Protein AF-A0A8H5BZX5-F1 (afdb_monomer)

Foldseek 3Di:
DPPDDDDDDQDVVVVVVCQVPQQLPQDLNGGDHDDDDPDDDLVNCCVPPVVCSVVSVVVVVVVVVVCVPPVVVVVVVVVVVVVCVVVPDDDDPPPPPPPSPDDPVPDDDAQKDKDFPDDPPDDPVNVCVVQVVDVQFDFPDWDFDQDPNTTIIITHGDGD

Secondary structure (DSSP, 8-state):
--S------SSHHHHHHHHHHSTT-EETTEE------SS--HHHHHHH-GGGHHHHHHHHHHHHHHHHHH-HHHHHHHHHHHHHHHT----------------GGGS---SEEEE-S--TT--HHHHHHHHTTSTT--EEEEEEEEETTEEEEEEEEP--

Organism: NCBI:txid980116

Solvent-accessible surface area (backbone atoms only — not comparable to full-atom values): 10323 Å² total; per-residue (Å²): 129,84,96,71,87,87,86,86,65,96,47,72,66,60,48,54,49,49,45,66,74,49,47,51,41,71,52,93,89,36,64,36,84,70,75,84,71,95,62,86,52,72,72,56,36,50,72,77,41,55,91,54,31,64,64,53,51,50,53,51,52,50,52,54,56,53,52,68,72,70,34,64,67,58,50,52,55,49,52,56,52,52,57,49,63,73,68,72,55,70,80,70,77,72,77,75,64,78,78,75,86,65,62,72,89,77,51,76,92,63,67,51,54,75,49,66,86,62,62,91,85,68,48,71,67,60,53,47,62,71,46,62,79,42,92,82,64,36,86,75,48,82,46,82,44,77,59,97,88,41,66,30,41,39,44,38,48,54,79,135

Sequence (160 aa):
MRGQAFVSFENPDVAKKAMKEVQRFPLYSKPMQISFARSRSDAVVQKKDPNNFDDHKTKRQEHKKATRYTNPLKAKFRAKRLAAEIDGGAALPTAKRPAVQMPDEYLPPNKILFLQNLPESVTKDQLNALFSQYPNLYEDALHNYKLDGENKIKITFARK

Structure (mmCIF, N/CA/C/O backbone):
data_AF-A0A8H5BZX5-F1
#
_entry.id   AF-A0A8H5BZX5-F1
#
loop_
_atom_site.group_PDB
_atom_site.id
_atom_site.type_symbol
_atom_site.label_atom_id
_atom_site.label_alt_id
_atom_site.label_comp_id
_atom_site.label_asym_id
_atom_site.label_entity_id
_atom_site.label_seq_id
_atom_site.pdbx_PDB_ins_code
_atom_site.Cartn_x
_atom_site.Cartn_y
_atom_site.Cartn_z
_atom_site.occupancy
_atom_site.B_iso_or_equiv
_atom_site.auth_seq_id
_atom_site.auth_comp_id
_atom_site.auth_asym_id
_atom_site.auth_atom_id
_atom_site.pdbx_PDB_model_num
ATOM 1 N N . MET A 1 1 ? 5.811 1.663 -3.001 1.00 56.03 1 MET A N 1
ATOM 2 C CA . MET A 1 1 ? 5.703 0.589 -1.994 1.00 56.03 1 MET A CA 1
ATOM 3 C C . MET A 1 1 ? 5.310 -0.653 -2.769 1.00 56.03 1 MET A C 1
ATOM 5 O O . MET A 1 1 ? 4.275 -0.612 -3.412 1.00 56.03 1 MET A O 1
ATOM 9 N N . ARG A 1 2 ? 6.183 -1.658 -2.878 1.00 72.31 2 ARG A N 1
ATOM 10 C CA . ARG A 1 2 ? 5.893 -2.901 -3.614 1.00 72.31 2 ARG A CA 1
ATOM 11 C C . ARG A 1 2 ? 5.830 -4.030 -2.583 1.00 72.31 2 ARG A C 1
ATOM 13 O O . ARG A 1 2 ? 6.714 -4.076 -1.734 1.00 72.31 2 ARG A O 1
ATOM 20 N N . GLY A 1 3 ? 4.794 -4.869 -2.637 1.00 83.50 3 GLY A N 1
ATOM 21 C CA . GLY A 1 3 ? 4.562 -5.945 -1.660 1.00 83.50 3 GLY A CA 1
ATOM 22 C C . GLY A 1 3 ? 3.875 -5.513 -0.356 1.00 83.50 3 GLY A C 1
ATOM 23 O O . GLY A 1 3 ? 4.007 -6.201 0.645 1.00 83.50 3 GLY A O 1
ATOM 24 N N . GLN A 1 4 ? 3.191 -4.365 -0.342 1.00 89.69 4 GLN A N 1
ATOM 25 C CA . GLN A 1 4 ? 2.406 -3.887 0.803 1.00 89.69 4 GLN A CA 1
ATOM 26 C C . GLN A 1 4 ? 1.054 -3.377 0.305 1.00 89.69 4 GLN A C 1
ATOM 28 O O . GLN A 1 4 ? 1.001 -2.748 -0.755 1.00 89.69 4 GLN A O 1
ATOM 33 N N . ALA A 1 5 ? 0.001 -3.611 1.082 1.00 89.81 5 ALA A N 1
ATOM 34 C CA . ALA A 1 5 ? -1.355 -3.148 0.812 1.00 89.81 5 ALA A CA 1
ATOM 35 C C . ALA A 1 5 ? -1.988 -2.582 2.092 1.00 89.81 5 ALA A C 1
ATOM 37 O O . ALA A 1 5 ? -1.591 -2.944 3.198 1.00 89.81 5 ALA A O 1
ATOM 38 N N . PHE A 1 6 ? -2.971 -1.695 1.930 1.00 91.88 6 PHE A N 1
ATOM 39 C CA . PHE A 1 6 ? -3.787 -1.169 3.023 1.00 91.88 6 PHE A CA 1
ATOM 40 C C . PHE A 1 6 ? -5.242 -1.536 2.755 1.00 91.88 6 PHE A C 1
ATOM 42 O O . PHE A 1 6 ? -5.787 -1.158 1.720 1.00 91.88 6 PHE A O 1
ATOM 49 N N . VAL A 1 7 ? -5.863 -2.249 3.691 1.00 92.12 7 VAL A N 1
ATOM 50 C CA . VAL A 1 7 ? -7.281 -2.619 3.640 1.00 92.12 7 VAL A CA 1
ATOM 51 C C . VAL A 1 7 ? -7.996 -1.851 4.744 1.00 92.12 7 VAL A C 1
ATOM 53 O O . VAL A 1 7 ? -7.531 -1.825 5.882 1.00 92.12 7 VAL A O 1
ATOM 56 N N . SER A 1 8 ? -9.090 -1.175 4.401 1.00 92.88 8 SER A N 1
ATOM 57 C CA . SER A 1 8 ? -9.909 -0.431 5.362 1.00 92.88 8 SER A CA 1
ATOM 58 C C . SER A 1 8 ? -11.228 -1.167 5.568 1.00 92.88 8 SER A C 1
ATOM 60 O O . SER A 1 8 ? -11.902 -1.477 4.593 1.00 92.88 8 SER A O 1
ATOM 62 N N . PHE A 1 9 ? -11.588 -1.421 6.824 1.00 91.94 9 PHE A N 1
ATOM 63 C CA . PHE A 1 9 ? -12.882 -1.988 7.210 1.00 91.94 9 PHE A CA 1
ATOM 64 C C . PHE A 1 9 ? -13.780 -0.892 7.787 1.00 91.94 9 PHE A C 1
ATOM 66 O O . PHE A 1 9 ? -13.289 0.109 8.311 1.00 91.94 9 PHE A O 1
ATOM 73 N N . GLU A 1 10 ? -15.094 -1.091 7.727 1.00 89.06 10 GLU A N 1
ATOM 74 C CA . GLU A 1 10 ? -16.065 -0.147 8.295 1.00 89.06 10 GLU A CA 1
ATOM 75 C C . GLU A 1 10 ? -16.021 -0.144 9.830 1.00 89.06 10 GLU A C 1
ATOM 77 O O . GLU A 1 10 ? -16.003 0.914 10.476 1.00 89.06 10 GLU A O 1
ATOM 82 N N . ASN A 1 11 ? -15.920 -1.344 10.410 1.00 91.81 11 ASN A N 1
ATOM 83 C CA . ASN A 1 11 ? -15.901 -1.570 11.847 1.00 91.81 11 ASN A CA 1
ATOM 84 C C . ASN A 1 11 ? -14.503 -2.035 12.323 1.00 91.81 11 ASN A C 1
ATOM 86 O O . ASN A 1 11 ? -13.933 -2.966 11.738 1.00 91.81 11 ASN A O 1
ATOM 90 N N . PRO A 1 12 ? -13.929 -1.418 13.379 1.00 91.69 12 PRO A N 1
ATOM 91 C CA . PRO A 1 12 ? -12.645 -1.835 13.946 1.00 91.69 12 PRO A CA 1
ATOM 92 C C . PRO A 1 12 ? -12.611 -3.291 14.431 1.00 91.69 12 PRO A C 1
ATOM 94 O O . PRO A 1 12 ? -11.546 -3.909 14.395 1.00 91.69 12 PRO A O 1
ATOM 97 N N . ASP A 1 13 ? -13.733 -3.865 14.863 1.00 95.12 13 ASP A N 1
ATOM 98 C CA . ASP A 1 13 ? -13.741 -5.233 15.390 1.00 95.12 13 ASP A CA 1
ATOM 99 C C . ASP A 1 13 ? -13.619 -6.282 14.282 1.00 95.12 13 ASP A C 1
ATOM 101 O O . ASP A 1 13 ? -12.908 -7.276 14.446 1.00 95.12 13 ASP A O 1
ATOM 105 N N . VAL A 1 14 ? -14.181 -6.001 13.101 1.00 95.25 14 VAL A N 1
ATOM 106 C CA . VAL A 1 14 ? -13.970 -6.817 11.894 1.00 95.25 14 VAL A CA 1
ATOM 107 C C . VAL A 1 14 ? -12.494 -6.797 11.493 1.00 95.25 14 VAL A C 1
ATOM 109 O O . VAL A 1 14 ? -11.929 -7.840 11.175 1.00 95.25 14 VAL A O 1
ATOM 112 N N . ALA A 1 15 ? -11.830 -5.641 11.596 1.00 94.19 15 ALA A N 1
ATOM 113 C CA . ALA A 1 15 ? -10.398 -5.536 11.319 1.00 94.19 15 ALA A CA 1
ATOM 114 C C . ALA A 1 15 ? -9.548 -6.363 12.304 1.00 94.19 15 ALA A C 1
ATOM 116 O O . ALA A 1 15 ? -8.601 -7.031 11.888 1.00 94.19 15 ALA A O 1
ATOM 117 N N . LYS A 1 16 ? -9.895 -6.367 13.601 1.00 95.75 16 LYS A N 1
ATOM 118 C CA . LYS A 1 16 ? -9.225 -7.214 14.609 1.00 95.75 16 LYS A CA 1
ATOM 119 C C . LYS A 1 16 ? -9.425 -8.699 14.322 1.00 95.75 16 LYS A C 1
ATOM 121 O O . LYS A 1 16 ? -8.473 -9.466 14.455 1.00 95.75 16 LYS A O 1
ATOM 126 N N . LYS A 1 17 ? -10.642 -9.099 13.941 1.00 96.38 17 LYS A N 1
ATOM 127 C CA . LYS A 1 17 ? -10.963 -10.482 13.576 1.00 96.38 17 LYS A CA 1
ATOM 128 C C . LYS A 1 17 ? -10.151 -10.924 12.356 1.00 96.38 17 LYS A C 1
ATOM 130 O O . LYS A 1 17 ? -9.407 -11.894 12.452 1.00 96.38 17 LYS A O 1
ATOM 135 N N . ALA A 1 18 ? -10.181 -10.140 11.277 1.00 94.88 18 ALA A N 1
ATOM 136 C CA . ALA A 1 18 ? -9.419 -10.409 10.057 1.00 94.88 18 ALA A CA 1
ATOM 137 C C . ALA A 1 18 ? -7.907 -10.497 10.314 1.00 94.88 18 ALA A C 1
ATOM 139 O O . ALA A 1 18 ? -7.240 -11.381 9.785 1.00 94.88 18 ALA A O 1
ATOM 140 N N . MET A 1 19 ? -7.363 -9.619 11.165 1.00 94.69 19 MET A N 1
ATOM 141 C CA . MET A 1 19 ? -5.954 -9.683 11.554 1.00 94.69 19 MET A CA 1
ATOM 142 C C . MET A 1 19 ? -5.618 -11.004 12.249 1.00 94.69 19 MET A C 1
ATOM 144 O O . MET A 1 19 ? -4.571 -11.561 11.968 1.00 94.69 19 MET A O 1
ATOM 148 N N . LYS A 1 20 ? -6.475 -11.514 13.142 1.00 94.50 20 LYS A N 1
ATOM 149 C CA . LYS A 1 20 ? -6.224 -12.786 13.840 1.00 94.50 20 LYS A CA 1
ATOM 150 C C . LYS A 1 20 ? -6.351 -13.994 12.913 1.00 94.50 20 LYS A C 1
ATOM 152 O O . LYS A 1 20 ? -5.514 -14.885 12.977 1.00 94.50 20 LYS A O 1
ATOM 157 N N . GLU A 1 21 ? -7.380 -14.013 12.071 1.00 94.25 21 GLU A N 1
ATOM 158 C CA . GLU A 1 21 ? -7.721 -15.172 11.235 1.00 94.25 21 GLU A CA 1
ATOM 159 C C . GLU A 1 21 ? -6.817 -15.309 10.006 1.00 94.25 21 GLU A C 1
ATOM 161 O O . GLU A 1 21 ? -6.459 -16.418 9.624 1.00 94.25 21 GLU A O 1
ATOM 166 N N . VAL A 1 22 ? -6.414 -14.189 9.399 1.00 93.31 22 VAL A N 1
ATOM 167 C CA . VAL A 1 22 ? -5.654 -14.174 8.136 1.00 93.31 22 VAL A CA 1
ATOM 168 C C . VAL A 1 22 ? -4.155 -13.915 8.377 1.00 93.31 22 VAL A C 1
ATOM 170 O O . VAL A 1 22 ? -3.362 -13.811 7.438 1.00 93.31 22 VAL A O 1
ATOM 173 N N . GLN A 1 23 ? -3.713 -13.836 9.640 1.00 93.19 23 GLN A N 1
ATOM 174 C CA . GLN A 1 23 ? -2.291 -13.704 9.968 1.00 93.19 23 GLN A CA 1
ATOM 175 C C . GLN A 1 23 ? -1.510 -14.890 9.392 1.00 93.19 23 GLN A C 1
ATOM 177 O O . GLN A 1 23 ? -1.836 -16.041 9.661 1.00 93.19 23 GLN A O 1
ATOM 182 N N . ARG A 1 24 ? -0.427 -14.620 8.652 1.00 92.81 24 ARG A N 1
ATOM 183 C CA . ARG A 1 24 ? 0.430 -15.645 8.024 1.00 92.81 24 ARG A CA 1
ATOM 184 C C . ARG A 1 24 ? -0.279 -16.536 7.006 1.00 92.81 24 ARG A C 1
ATOM 186 O O . ARG A 1 24 ? 0.338 -17.496 6.550 1.00 92.81 24 ARG A O 1
ATOM 193 N N . PHE A 1 25 ? -1.499 -16.193 6.588 1.00 92.06 25 PHE A N 1
ATOM 194 C CA . PHE A 1 25 ? -2.171 -16.909 5.514 1.00 92.06 25 PHE A CA 1
ATOM 195 C C . PHE A 1 25 ? -1.270 -16.924 4.264 1.00 92.06 25 PHE A C 1
ATOM 197 O O . PHE A 1 25 ? -0.756 -15.864 3.875 1.00 92.06 25 PHE A O 1
ATOM 204 N N . PRO A 1 26 ? -1.006 -18.097 3.666 1.00 90.69 26 PRO A N 1
ATOM 205 C CA . PRO A 1 26 ? -0.131 -18.206 2.511 1.00 90.69 26 PRO A CA 1
ATOM 206 C C . PRO A 1 26 ? -0.807 -17.573 1.294 1.00 90.69 26 PRO A C 1
ATOM 208 O O . PRO A 1 26 ? -1.721 -18.135 0.702 1.00 90.69 26 PRO A O 1
ATOM 211 N N . LEU A 1 27 ? -0.330 -16.392 0.904 1.00 87.19 27 LEU A N 1
ATOM 212 C CA . LEU A 1 27 ? -0.749 -15.705 -0.308 1.00 87.19 27 LEU A CA 1
ATOM 213 C C . LEU A 1 27 ? 0.374 -15.805 -1.344 1.00 87.19 27 LEU A C 1
ATOM 215 O O . LEU A 1 27 ? 1.477 -15.305 -1.119 1.00 87.19 27 LEU A O 1
ATOM 219 N N . TYR A 1 28 ? 0.097 -16.451 -2.479 1.00 85.25 28 TYR A N 1
ATOM 220 C CA . TYR A 1 28 ? 1.081 -16.696 -3.546 1.00 85.25 28 TYR A CA 1
ATOM 221 C C . TYR A 1 28 ? 2.380 -17.312 -3.006 1.00 85.25 28 TYR A C 1
ATOM 223 O O . TYR A 1 28 ? 3.485 -16.813 -3.243 1.00 85.25 28 TYR A O 1
ATOM 231 N N . SER A 1 29 ? 2.219 -18.365 -2.200 1.00 85.12 29 SER A N 1
ATOM 232 C CA . SER A 1 29 ? 3.325 -19.131 -1.608 1.00 85.12 29 SER A CA 1
ATOM 233 C C . SER A 1 29 ? 4.184 -18.338 -0.613 1.00 85.12 29 SER A C 1
ATOM 235 O O . SER A 1 29 ? 5.257 -18.794 -0.217 1.00 85.12 29 SER A O 1
ATOM 237 N N . LYS A 1 30 ? 3.728 -17.152 -0.181 1.00 88.94 30 LYS A N 1
ATOM 238 C CA . LYS A 1 30 ? 4.369 -16.344 0.862 1.00 88.94 30 LYS A CA 1
ATOM 239 C C . LYS A 1 30 ? 3.391 -16.075 2.007 1.00 88.94 30 LYS A C 1
ATOM 241 O O . LYS A 1 30 ? 2.279 -15.617 1.753 1.00 88.94 30 LYS A O 1
ATOM 246 N N . PRO A 1 31 ? 3.780 -16.304 3.273 1.00 92.31 31 PRO A N 1
ATOM 247 C CA . PRO A 1 31 ? 2.912 -15.997 4.403 1.00 92.31 31 PRO A CA 1
ATOM 248 C C . PRO A 1 31 ? 2.690 -14.484 4.494 1.00 92.31 31 PRO A C 1
ATOM 250 O O . PRO A 1 31 ? 3.645 -13.707 4.584 1.00 92.31 31 PRO A O 1
ATOM 253 N N . MET A 1 32 ? 1.429 -14.052 4.472 1.00 92.56 32 MET A N 1
ATOM 254 C CA . MET A 1 32 ? 1.081 -12.639 4.599 1.00 92.56 32 MET A CA 1
ATOM 255 C C . MET A 1 32 ? 1.349 -12.136 6.023 1.00 92.56 32 MET A C 1
ATOM 257 O O . MET A 1 32 ? 1.040 -12.800 7.009 1.00 92.56 32 MET A O 1
ATOM 261 N N . GLN A 1 33 ? 1.893 -10.928 6.149 1.00 92.38 33 GLN A N 1
ATOM 262 C CA . GLN A 1 33 ? 2.030 -10.248 7.435 1.00 92.38 33 GLN A CA 1
ATOM 263 C C . GLN A 1 33 ? 1.022 -9.108 7.517 1.00 92.38 33 GLN A C 1
ATOM 265 O O . GLN A 1 33 ? 1.022 -8.217 6.667 1.00 92.38 33 GLN A O 1
ATOM 270 N N . ILE A 1 34 ? 0.177 -9.141 8.546 1.00 94.31 34 ILE A N 1
ATOM 271 C CA . ILE A 1 34 ? -0.856 -8.136 8.784 1.00 94.31 34 ILE A CA 1
ATOM 272 C C . ILE A 1 34 ? -0.500 -7.379 10.067 1.00 94.31 34 ILE A C 1
ATOM 274 O O . ILE A 1 34 ? -0.027 -7.955 11.048 1.00 94.31 34 ILE A O 1
ATOM 278 N N . SER A 1 35 ? -0.687 -6.062 10.034 1.00 94.00 35 SER A N 1
ATOM 279 C CA . SER A 1 35 ? -0.482 -5.153 11.164 1.00 94.00 35 SER A CA 1
ATOM 280 C C . SER A 1 35 ? -1.410 -3.952 11.022 1.00 94.00 35 SER A C 1
ATOM 282 O O . SER A 1 35 ? -1.677 -3.521 9.897 1.00 94.00 35 SER A O 1
ATOM 284 N N . PHE A 1 36 ? -1.842 -3.359 12.135 1.00 94.50 36 PHE A N 1
ATOM 285 C CA . PHE A 1 36 ? -2.599 -2.110 12.080 1.00 94.50 36 PHE A CA 1
ATOM 286 C C . PHE A 1 36 ? -1.776 -0.967 11.478 1.00 94.50 36 PHE A C 1
ATOM 288 O O . PHE A 1 36 ? -0.568 -0.843 11.695 1.00 94.50 36 PHE A O 1
ATOM 295 N N . ALA A 1 37 ? -2.453 -0.116 10.709 1.00 92.12 37 ALA A N 1
ATOM 296 C CA . ALA A 1 37 ? -1.851 1.086 10.162 1.00 92.12 37 ALA A CA 1
ATOM 297 C C . ALA A 1 37 ? -1.531 2.089 11.281 1.00 92.12 37 ALA A C 1
ATOM 299 O O . ALA A 1 37 ? -2.271 2.219 12.253 1.00 92.12 37 ALA A O 1
ATOM 300 N N . ARG A 1 38 ? -0.437 2.837 11.111 1.00 88.38 38 ARG A N 1
ATOM 301 C CA . ARG A 1 38 ? -0.014 3.875 12.068 1.00 88.38 38 ARG A CA 1
ATOM 302 C C . ARG A 1 38 ? -0.935 5.096 12.074 1.00 88.38 38 ARG A C 1
ATOM 304 O O . ARG A 1 38 ? -1.024 5.787 13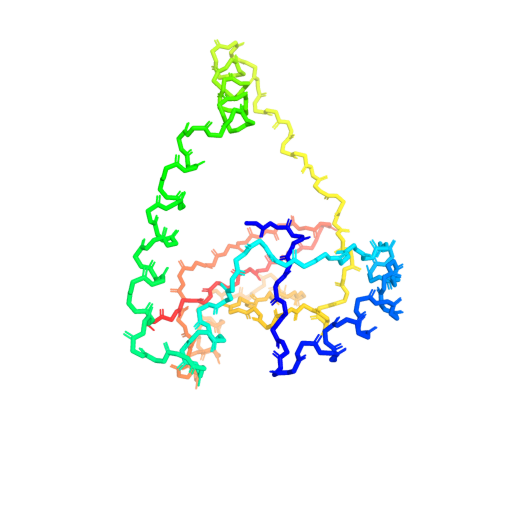.078 1.00 88.38 38 ARG A O 1
ATOM 311 N N . SER A 1 39 ? -1.584 5.374 10.948 1.00 88.75 39 SER A N 1
ATOM 312 C CA . SER A 1 39 ? -2.541 6.467 10.786 1.00 88.75 39 SER A CA 1
ATOM 313 C C . SER A 1 39 ? -3.825 5.938 10.158 1.00 88.75 39 SER A C 1
ATOM 315 O O . SER A 1 39 ? -3.812 4.911 9.473 1.00 88.75 39 SER A O 1
ATOM 317 N N . ARG A 1 40 ? -4.932 6.660 10.349 1.00 88.69 40 ARG A N 1
ATOM 318 C CA . ARG A 1 40 ? -6.191 6.363 9.655 1.00 88.69 40 ARG A CA 1
ATOM 319 C C . ARG A 1 40 ? -6.036 6.603 8.148 1.00 88.69 40 ARG A C 1
ATOM 321 O O . ARG A 1 40 ? -5.174 7.371 7.717 1.00 88.69 40 ARG A O 1
ATOM 328 N N . SER A 1 41 ? -6.822 5.894 7.341 1.00 89.81 41 SER A N 1
ATOM 329 C CA . SER A 1 41 ? -6.830 6.080 5.889 1.00 89.81 41 SER A CA 1
ATOM 330 C C . SER A 1 41 ? -7.719 7.259 5.504 1.00 89.81 41 SER A C 1
ATOM 332 O O . SER A 1 41 ? -8.744 7.503 6.139 1.00 89.81 41 SER A O 1
ATOM 334 N N . ASP A 1 42 ? -7.339 7.963 4.435 1.00 88.94 42 ASP A N 1
ATOM 335 C CA . ASP A 1 42 ? -8.071 9.131 3.930 1.00 88.94 42 ASP A CA 1
ATOM 336 C C . ASP A 1 42 ? -9.560 8.780 3.690 1.00 88.94 42 ASP A C 1
ATOM 338 O O . ASP A 1 42 ? -10.443 9.520 4.106 1.00 88.94 42 ASP A O 1
ATOM 342 N N . ALA A 1 43 ? -9.846 7.593 3.139 1.00 87.88 43 ALA A N 1
ATOM 343 C CA . ALA A 1 43 ? -11.212 7.114 2.903 1.00 87.88 43 ALA A CA 1
ATOM 344 C C . ALA A 1 43 ? -12.035 6.896 4.189 1.00 87.88 43 ALA A C 1
ATOM 346 O O . ALA A 1 43 ? -13.243 7.120 4.191 1.00 87.88 43 ALA A O 1
ATOM 347 N N . VAL A 1 44 ? -11.407 6.456 5.287 1.00 88.06 44 VAL A N 1
ATOM 348 C CA . VAL A 1 44 ? -12.105 6.263 6.570 1.00 88.06 44 VAL A CA 1
ATOM 349 C C . VAL A 1 44 ? -12.372 7.604 7.245 1.00 88.06 44 VAL A C 1
ATOM 351 O O . VAL A 1 44 ? -13.456 7.795 7.788 1.00 88.06 44 VAL A O 1
ATOM 354 N N . VAL A 1 45 ? -11.415 8.534 7.185 1.00 90.12 45 VAL A N 1
ATOM 355 C CA . VAL A 1 45 ? -11.583 9.885 7.745 1.00 90.12 45 VAL A CA 1
ATOM 356 C C . VAL A 1 45 ? -12.659 10.645 6.978 1.00 90.12 45 VAL A C 1
ATOM 358 O O . VAL A 1 45 ? -13.538 11.214 7.602 1.00 90.12 45 VAL A O 1
ATOM 361 N N . GLN A 1 46 ? -12.671 10.566 5.645 1.00 89.44 46 GLN A N 1
ATOM 362 C CA . GLN A 1 46 ? -13.709 11.198 4.829 1.00 89.44 46 GLN A CA 1
ATOM 363 C C . GLN A 1 46 ? -15.124 10.730 5.202 1.00 89.44 46 GLN A C 1
ATOM 365 O O . GLN A 1 46 ? -16.054 11.528 5.190 1.00 89.44 46 GLN A O 1
ATOM 370 N N . LYS A 1 47 ? -15.290 9.441 5.533 1.00 87.81 47 LYS A N 1
ATOM 371 C CA . LYS A 1 47 ? -16.589 8.876 5.923 1.00 87.81 47 LYS A CA 1
ATOM 372 C C . LYS A 1 47 ? -16.995 9.200 7.364 1.00 87.81 47 LYS A C 1
ATOM 374 O O . LYS A 1 47 ? -18.181 9.374 7.608 1.00 87.81 47 LYS A O 1
ATOM 379 N N . LYS A 1 48 ? -16.054 9.198 8.317 1.00 86.19 48 LYS A N 1
ATOM 380 C CA . LYS A 1 48 ? -16.365 9.366 9.751 1.00 86.19 48 LYS A CA 1
ATOM 381 C C . LYS A 1 48 ? -16.306 10.819 10.211 1.00 86.19 48 LYS A C 1
ATOM 383 O O . LYS A 1 48 ? -17.198 11.254 10.923 1.00 86.19 48 LYS A O 1
ATOM 388 N N . ASP A 1 49 ? -15.292 11.549 9.760 1.00 85.44 49 ASP A N 1
ATOM 389 C CA . ASP A 1 49 ? -14.971 12.903 10.210 1.00 85.44 49 ASP A CA 1
ATOM 390 C C . ASP A 1 49 ? -14.703 13.815 8.995 1.00 85.44 49 ASP A C 1
ATOM 392 O O . ASP A 1 49 ? -13.566 14.255 8.779 1.00 85.44 49 ASP A O 1
ATOM 396 N N . PRO A 1 50 ? -15.727 14.106 8.167 1.00 86.31 50 PRO A N 1
ATOM 397 C CA . PRO A 1 50 ? -15.555 14.897 6.947 1.00 86.31 50 PRO A CA 1
ATOM 398 C C . PRO A 1 50 ? -15.004 16.302 7.230 1.00 86.31 50 PRO A C 1
ATOM 400 O O . PRO A 1 50 ? -14.204 16.813 6.450 1.00 86.31 50 PRO A O 1
ATOM 403 N N . ASN A 1 51 ? -15.347 16.889 8.380 1.00 87.88 51 ASN A N 1
ATOM 404 C CA . ASN A 1 51 ? -14.912 18.232 8.776 1.00 87.88 51 ASN A CA 1
ATOM 405 C C . ASN A 1 51 ? -13.396 18.337 9.025 1.00 87.88 51 ASN A C 1
ATOM 407 O O . ASN A 1 51 ? -12.818 19.399 8.832 1.00 87.88 51 ASN A O 1
ATOM 411 N N . ASN A 1 52 ? -12.733 17.243 9.419 1.00 85.75 52 ASN A N 1
ATOM 412 C CA . ASN A 1 52 ? -11.290 17.211 9.698 1.00 85.75 52 ASN A CA 1
ATOM 413 C C . ASN A 1 52 ? -10.475 16.537 8.580 1.00 85.75 52 ASN A C 1
ATOM 415 O O . ASN A 1 52 ? -9.281 16.262 8.748 1.00 85.75 52 ASN A O 1
ATOM 419 N N . PHE A 1 53 ? -11.104 16.252 7.438 1.00 87.44 53 PHE A N 1
ATOM 420 C CA . PHE A 1 53 ? -10.464 15.552 6.330 1.00 87.44 53 PHE A CA 1
ATOM 421 C C . PHE A 1 53 ? -9.289 16.336 5.736 1.00 87.44 53 PHE A C 1
ATOM 423 O O . PHE A 1 53 ? -8.225 15.753 5.497 1.00 87.44 53 PHE A O 1
ATOM 430 N N . ASP A 1 54 ? -9.451 17.646 5.538 1.00 88.12 54 ASP A N 1
ATOM 431 C CA . ASP A 1 54 ? -8.410 18.479 4.934 1.00 88.12 54 ASP A CA 1
ATOM 432 C C . ASP A 1 54 ? -7.170 18.570 5.826 1.00 88.12 54 ASP A C 1
ATOM 434 O O . ASP A 1 54 ? -6.064 18.307 5.351 1.00 88.12 54 ASP A O 1
ATOM 438 N N . ASP A 1 55 ? -7.346 18.776 7.133 1.00 87.94 55 ASP A N 1
ATOM 439 C CA . ASP A 1 55 ? -6.251 18.758 8.111 1.00 87.94 55 ASP A CA 1
ATOM 440 C C . ASP A 1 55 ? -5.524 17.410 8.165 1.00 87.94 55 ASP A C 1
ATOM 442 O O . ASP A 1 55 ? -4.300 17.335 8.306 1.00 87.94 55 ASP A O 1
ATOM 446 N N . HIS A 1 56 ? -6.264 16.302 8.076 1.00 88.62 56 HIS A N 1
ATOM 447 C CA . HIS A 1 56 ? -5.656 14.975 8.046 1.00 88.62 56 HIS A CA 1
ATOM 448 C C . HIS A 1 56 ? -4.821 14.783 6.773 1.00 88.62 56 HIS A C 1
ATOM 450 O O . HIS A 1 56 ? -3.699 14.261 6.809 1.00 88.62 56 HIS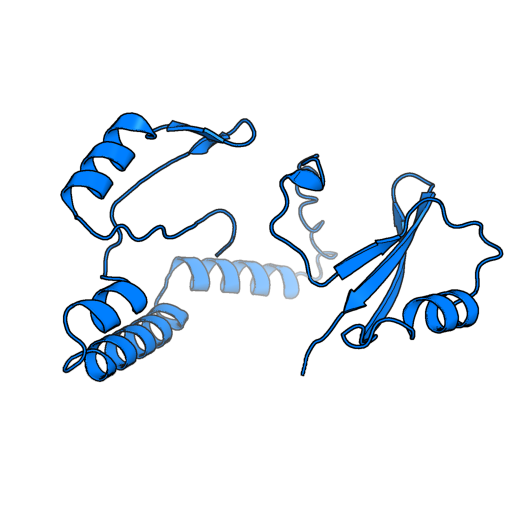 A O 1
ATOM 456 N N . LYS A 1 57 ? -5.351 15.231 5.632 1.00 89.00 57 LYS A N 1
ATOM 457 C CA . LYS A 1 57 ? -4.701 15.118 4.329 1.00 89.00 57 LYS A CA 1
ATOM 458 C C . LYS A 1 57 ? -3.441 15.982 4.252 1.00 89.00 57 LYS A C 1
ATOM 460 O O . LYS A 1 57 ? -2.425 15.492 3.749 1.00 89.00 57 LYS A O 1
ATOM 465 N N . THR A 1 58 ? -3.465 17.212 4.768 1.00 88.94 58 THR A N 1
ATOM 466 C CA . THR A 1 58 ? -2.293 18.105 4.821 1.00 88.94 58 THR A CA 1
ATOM 467 C C . THR A 1 58 ? -1.196 17.512 5.703 1.00 88.94 58 THR A C 1
ATOM 469 O O . THR A 1 58 ? -0.097 17.262 5.200 1.00 88.94 58 THR A O 1
ATOM 472 N N . LYS A 1 59 ? -1.515 17.116 6.945 1.00 88.25 59 LYS A N 1
ATOM 473 C CA . LYS A 1 59 ? -0.572 16.451 7.868 1.00 88.25 59 LYS A CA 1
ATOM 474 C C . LYS A 1 59 ? 0.066 15.206 7.251 1.00 88.25 59 LYS A C 1
ATOM 476 O O . LYS A 1 59 ? 1.276 14.992 7.356 1.00 88.25 59 LYS A O 1
ATOM 481 N N . ARG A 1 60 ? -0.716 14.377 6.548 1.00 87.75 60 ARG A N 1
ATOM 482 C CA . ARG A 1 60 ? -0.192 13.186 5.858 1.00 87.75 60 ARG A CA 1
ATOM 483 C C . ARG A 1 60 ? 0.778 13.552 4.735 1.00 87.75 60 ARG A C 1
ATOM 485 O O . ARG A 1 60 ? 1.800 12.879 4.563 1.00 87.75 60 ARG A O 1
ATOM 492 N N . GLN A 1 61 ? 0.463 14.576 3.942 1.00 86.75 61 GLN A N 1
ATOM 493 C CA . GLN A 1 61 ? 1.345 15.031 2.868 1.00 86.75 61 GLN A CA 1
ATOM 494 C C . GLN A 1 61 ? 2.648 15.616 3.410 1.00 86.75 61 GLN A C 1
ATOM 496 O O . GLN A 1 61 ? 3.714 15.286 2.888 1.00 86.75 61 GLN A O 1
ATOM 501 N N . GLU A 1 62 ? 2.581 16.419 4.466 1.00 88.12 62 GLU A N 1
ATOM 502 C CA . GLU A 1 62 ? 3.748 16.979 5.145 1.00 88.12 62 GLU A CA 1
ATOM 503 C C . GLU A 1 62 ? 4.624 15.883 5.742 1.00 88.12 62 GLU A C 1
ATOM 505 O O . GLU A 1 62 ? 5.816 15.819 5.443 1.00 88.12 62 GLU A O 1
ATOM 510 N N . HIS A 1 63 ? 4.031 14.927 6.463 1.00 86.00 63 HIS A N 1
ATOM 511 C CA . HIS A 1 63 ? 4.759 13.780 7.001 1.00 86.00 63 HIS A CA 1
ATOM 512 C C . HIS A 1 63 ? 5.433 12.960 5.886 1.00 86.00 63 HIS A C 1
ATOM 514 O O . HIS A 1 63 ? 6.592 12.555 6.005 1.00 86.00 63 HIS A O 1
ATOM 520 N N . LYS A 1 64 ? 4.756 12.748 4.747 1.00 85.00 64 LYS A N 1
ATOM 521 C CA . LYS A 1 64 ? 5.347 12.076 3.575 1.00 85.00 64 LYS A CA 1
ATOM 522 C C . LYS A 1 64 ? 6.514 12.871 2.977 1.00 85.00 64 LYS A C 1
ATOM 524 O O . LYS A 1 64 ? 7.484 12.261 2.526 1.00 85.00 64 LYS A O 1
ATOM 529 N N . LYS A 1 65 ? 6.426 14.204 2.940 1.00 84.88 65 LYS A N 1
ATOM 530 C CA . LYS A 1 65 ? 7.505 15.083 2.460 1.00 84.88 65 LYS A CA 1
ATOM 531 C C . LYS A 1 65 ? 8.699 15.052 3.417 1.00 84.88 65 LYS A C 1
ATOM 533 O O . LYS A 1 65 ? 9.806 14.788 2.959 1.00 84.88 65 LYS A O 1
ATOM 538 N N . ALA A 1 66 ? 8.475 15.202 4.722 1.00 82.94 66 ALA A N 1
ATOM 539 C CA . ALA A 1 66 ? 9.520 15.160 5.745 1.00 82.94 66 ALA A CA 1
ATOM 540 C C . ALA A 1 66 ? 10.269 13.816 5.733 1.00 82.94 66 ALA A C 1
ATOM 542 O O . ALA A 1 66 ? 11.489 13.761 5.565 1.00 82.94 66 ALA A O 1
ATOM 543 N N . THR A 1 67 ? 9.526 12.706 5.770 1.00 78.88 67 THR A N 1
ATOM 544 C CA . THR A 1 67 ? 10.102 11.349 5.758 1.00 78.88 67 THR A CA 1
ATOM 545 C C . THR A 1 67 ? 10.750 10.957 4.429 1.00 78.88 67 THR A C 1
ATOM 547 O O . THR A 1 67 ? 11.470 9.958 4.363 1.00 78.88 67 THR A O 1
ATOM 550 N N . ARG A 1 68 ? 10.544 11.720 3.344 1.00 72.88 68 ARG A N 1
ATOM 551 C CA . ARG A 1 68 ? 11.247 11.486 2.075 1.00 72.88 68 ARG A CA 1
ATOM 552 C C . ARG A 1 68 ? 12.743 11.771 2.201 1.00 72.88 68 ARG A C 1
ATOM 554 O O . ARG A 1 68 ? 13.512 11.068 1.543 1.00 72.88 68 ARG A O 1
ATOM 561 N N . TYR A 1 69 ? 13.117 12.754 3.018 1.00 64.31 69 TYR A N 1
ATOM 562 C CA . TYR A 1 69 ? 14.490 13.245 3.150 1.00 64.31 69 TYR A CA 1
ATOM 563 C C . TYR A 1 69 ? 15.180 12.744 4.418 1.00 64.31 69 TYR A C 1
ATOM 565 O O . TYR A 1 69 ? 16.359 12.417 4.369 1.00 64.31 69 TYR A O 1
ATOM 573 N N . THR A 1 70 ? 14.447 12.597 5.522 1.00 70.56 70 THR A N 1
ATOM 574 C CA . THR A 1 70 ? 15.033 12.210 6.816 1.00 70.56 70 THR A CA 1
ATOM 575 C C . THR A 1 70 ? 15.195 10.705 7.007 1.00 70.56 70 THR A C 1
ATOM 577 O O . THR A 1 70 ? 15.791 10.277 7.990 1.00 70.56 70 THR A O 1
ATOM 580 N N . ASN A 1 71 ? 14.675 9.869 6.100 1.00 75.81 71 ASN A N 1
ATOM 581 C CA . ASN A 1 71 ? 14.728 8.422 6.286 1.00 75.81 71 ASN A CA 1
ATOM 582 C C . ASN A 1 71 ? 16.162 7.882 6.068 1.00 75.81 71 ASN A C 1
ATOM 584 O O . ASN A 1 71 ? 16.632 7.847 4.921 1.00 75.81 71 ASN A O 1
ATOM 588 N N . PRO A 1 72 ? 16.836 7.380 7.122 1.00 73.19 72 PRO A N 1
ATOM 589 C CA . PRO A 1 72 ? 18.233 6.955 7.054 1.00 73.19 72 PRO A CA 1
ATOM 590 C C . PRO A 1 72 ? 18.435 5.748 6.132 1.00 73.19 72 PRO A C 1
ATOM 592 O O . PRO A 1 72 ? 19.496 5.603 5.531 1.00 73.19 72 PRO A O 1
ATOM 595 N N . LEU A 1 73 ? 17.411 4.905 5.940 1.00 68.50 73 LEU A N 1
ATOM 596 C CA . LEU A 1 73 ? 17.481 3.792 4.993 1.00 68.50 73 LEU A CA 1
ATOM 597 C C . LEU A 1 73 ? 17.591 4.315 3.559 1.00 68.50 73 LEU A C 1
ATOM 599 O O . LEU A 1 73 ? 18.427 3.840 2.798 1.00 68.50 73 LEU A O 1
ATOM 603 N N . LYS A 1 74 ? 16.809 5.340 3.193 1.00 68.88 74 LYS A N 1
ATOM 604 C CA . LYS A 1 74 ? 16.901 5.966 1.865 1.00 68.88 74 LYS A CA 1
ATOM 605 C C . LYS A 1 74 ? 18.230 6.681 1.648 1.00 68.88 74 LYS A C 1
ATOM 607 O O . LYS A 1 74 ? 18.758 6.598 0.542 1.00 68.88 74 LYS A O 1
ATOM 612 N N . ALA A 1 75 ? 18.766 7.342 2.672 1.00 72.69 75 ALA A N 1
ATOM 613 C CA . ALA A 1 75 ? 20.089 7.957 2.606 1.00 72.69 75 ALA A CA 1
ATOM 614 C C . ALA A 1 75 ? 21.176 6.900 2.349 1.00 72.69 75 ALA A C 1
ATOM 616 O O . ALA A 1 75 ? 21.958 7.054 1.414 1.00 72.69 75 ALA A O 1
ATOM 617 N N . LYS A 1 76 ? 21.144 5.771 3.073 1.00 76.81 76 LYS A N 1
ATOM 618 C CA . LYS A 1 76 ? 22.046 4.627 2.848 1.00 76.81 76 LYS A CA 1
ATOM 619 C C . LYS A 1 76 ? 21.899 4.027 1.445 1.00 76.81 76 LYS A C 1
ATOM 621 O O . LYS A 1 76 ? 22.904 3.773 0.789 1.00 76.81 76 LYS A O 1
ATOM 626 N N . PHE A 1 77 ? 20.673 3.849 0.944 1.00 72.56 77 PHE A N 1
ATOM 627 C CA . PHE A 1 77 ? 20.445 3.371 -0.428 1.00 72.56 77 PHE A CA 1
ATOM 628 C C . PHE A 1 77 ? 20.961 4.356 -1.488 1.00 72.56 77 PHE A C 1
ATOM 630 O O . PHE A 1 77 ? 21.518 3.921 -2.493 1.00 72.56 77 PHE A O 1
ATOM 637 N N . ARG A 1 78 ? 20.807 5.671 -1.273 1.00 74.19 78 ARG A N 1
ATOM 638 C CA . ARG A 1 78 ? 21.326 6.704 -2.184 1.00 74.19 78 ARG A CA 1
ATOM 639 C C . ARG A 1 78 ? 22.853 6.746 -2.168 1.00 74.19 78 ARG A C 1
ATOM 641 O O . ARG A 1 78 ? 23.441 6.777 -3.240 1.00 74.19 78 ARG A O 1
ATOM 648 N N . ALA A 1 79 ? 23.470 6.692 -0.989 1.00 77.81 79 ALA A N 1
ATOM 649 C CA . ALA A 1 79 ? 24.922 6.645 -0.835 1.00 77.81 79 ALA A CA 1
ATOM 650 C C . ALA A 1 79 ? 25.516 5.390 -1.493 1.00 77.81 79 ALA A C 1
ATOM 652 O O . ALA A 1 79 ? 26.466 5.497 -2.257 1.00 77.81 79 ALA A O 1
ATOM 653 N N . LYS A 1 80 ? 24.892 4.219 -1.298 1.00 77.44 80 LYS A N 1
ATOM 654 C CA . LYS A 1 80 ? 25.306 2.969 -1.954 1.00 77.44 80 LYS A CA 1
ATOM 655 C C . LYS A 1 80 ? 25.191 3.039 -3.481 1.00 77.44 80 LYS A C 1
ATOM 657 O O . LYS A 1 80 ? 26.035 2.488 -4.175 1.00 77.44 80 LYS A O 1
ATOM 662 N N . ARG A 1 81 ? 24.161 3.712 -4.008 1.00 75.06 81 ARG A N 1
ATOM 663 C CA . ARG A 1 81 ? 23.992 3.901 -5.457 1.00 75.06 81 ARG A CA 1
ATOM 664 C C . ARG A 1 81 ? 25.021 4.873 -6.036 1.00 75.06 81 ARG A C 1
ATOM 666 O O . ARG A 1 81 ? 25.546 4.596 -7.100 1.00 75.06 81 ARG A O 1
ATOM 673 N N . LEU A 1 82 ? 25.305 5.971 -5.334 1.00 75.62 82 LEU A N 1
ATOM 674 C CA . LEU A 1 82 ? 26.298 6.966 -5.749 1.00 75.62 82 LEU A CA 1
ATOM 675 C C . LEU A 1 82 ? 27.719 6.380 -5.721 1.00 75.62 82 LEU A C 1
ATOM 677 O O . LEU A 1 82 ? 28.478 6.580 -6.656 1.00 75.62 82 LEU A O 1
ATOM 681 N N . ALA A 1 83 ? 28.052 5.594 -4.693 1.00 74.00 83 ALA A N 1
ATOM 682 C CA . ALA A 1 83 ? 29.338 4.902 -4.608 1.00 74.00 83 ALA A CA 1
ATOM 683 C C . ALA A 1 83 ? 29.547 3.901 -5.760 1.00 74.00 83 ALA A C 1
ATOM 685 O O . ALA A 1 83 ? 30.651 3.793 -6.275 1.00 74.00 83 ALA A O 1
ATOM 686 N N . ALA A 1 84 ? 28.486 3.218 -6.207 1.00 69.19 84 ALA A N 1
ATOM 687 C CA . ALA A 1 84 ? 28.550 2.302 -7.349 1.00 69.19 84 ALA A CA 1
ATOM 688 C C . ALA A 1 84 ? 28.675 3.014 -8.714 1.00 69.19 84 ALA A C 1
ATOM 690 O O . ALA A 1 84 ? 29.044 2.378 -9.691 1.00 69.19 84 ALA A O 1
ATOM 691 N N . GLU A 1 85 ? 28.349 4.309 -8.793 1.00 62.75 85 GLU A N 1
ATOM 692 C CA . GLU A 1 85 ? 28.408 5.110 -10.026 1.00 62.75 85 GLU A CA 1
ATOM 693 C C . GLU A 1 85 ? 29.795 5.750 -10.232 1.00 62.75 85 GLU A C 1
ATOM 695 O O . GLU A 1 85 ? 30.212 5.964 -11.364 1.00 62.75 85 GLU A O 1
ATOM 700 N N . ILE A 1 86 ? 30.531 6.012 -9.143 1.00 62.03 86 ILE A N 1
ATOM 701 C CA . ILE A 1 86 ? 31.866 6.641 -9.165 1.00 62.03 86 ILE A CA 1
ATOM 702 C C . ILE A 1 86 ? 32.977 5.624 -9.495 1.00 62.03 86 ILE A C 1
ATOM 704 O O . ILE A 1 86 ? 33.982 5.991 -10.092 1.00 62.03 86 ILE A O 1
ATOM 708 N N . ASP A 1 87 ? 32.788 4.346 -9.160 1.00 58.88 87 ASP A N 1
ATOM 709 C CA . ASP A 1 87 ? 33.798 3.285 -9.332 1.00 58.88 87 ASP A CA 1
ATOM 710 C C . ASP A 1 87 ? 33.850 2.689 -10.758 1.00 58.88 87 ASP A C 1
ATOM 712 O O . ASP A 1 87 ? 34.506 1.682 -10.997 1.00 58.88 87 ASP A O 1
ATOM 716 N N . GLY A 1 88 ? 33.115 3.252 -11.729 1.00 51.75 88 GLY A N 1
ATOM 717 C CA . GLY A 1 88 ? 33.109 2.761 -13.120 1.00 51.75 88 GLY A CA 1
ATOM 718 C C . GLY A 1 88 ? 32.639 1.306 -13.292 1.00 51.75 88 GLY A C 1
ATOM 719 O O . GLY A 1 88 ? 32.747 0.739 -14.381 1.00 51.75 88 GLY A O 1
ATOM 720 N N . GLY A 1 89 ? 32.108 0.692 -12.232 1.00 44.62 89 GLY A N 1
ATOM 721 C CA . GLY A 1 89 ? 31.625 -0.677 -12.227 1.00 44.62 89 GLY A CA 1
ATOM 722 C C . GLY A 1 89 ? 30.404 -0.807 -13.125 1.00 44.62 89 GLY A C 1
ATOM 723 O O . GLY A 1 89 ? 29.372 -0.180 -12.880 1.00 44.62 89 GLY A O 1
ATOM 724 N N . ALA A 1 90 ? 30.540 -1.632 -14.166 1.00 46.31 90 ALA A N 1
ATOM 725 C CA . ALA A 1 90 ? 29.471 -2.051 -15.062 1.00 46.31 90 ALA A CA 1
ATOM 726 C C . ALA A 1 90 ? 28.139 -2.191 -14.317 1.00 46.31 90 ALA A C 1
ATOM 728 O O . ALA A 1 90 ? 28.097 -2.769 -13.227 1.00 46.31 90 ALA A O 1
ATOM 729 N N . ALA A 1 91 ? 27.073 -1.653 -14.925 1.00 45.06 91 ALA A N 1
ATOM 730 C CA . ALA A 1 91 ? 25.706 -1.688 -14.425 1.00 45.06 91 ALA A CA 1
ATOM 731 C C . ALA A 1 91 ? 25.456 -2.982 -13.645 1.00 45.06 91 ALA A C 1
ATOM 733 O O . ALA A 1 91 ? 25.397 -4.061 -14.238 1.00 45.06 91 ALA A O 1
ATOM 734 N N . LEU A 1 92 ? 25.358 -2.860 -12.311 1.00 43.94 92 LEU A N 1
ATOM 735 C CA . LEU A 1 92 ? 25.008 -3.967 -11.424 1.00 43.94 92 LEU A CA 1
ATOM 736 C C . LEU A 1 92 ? 23.896 -4.762 -12.107 1.00 43.94 92 LEU A C 1
ATOM 738 O O . LEU A 1 92 ? 22.937 -4.119 -12.561 1.00 43.94 92 LEU A O 1
ATOM 742 N N . PRO A 1 93 ? 23.985 -6.105 -12.203 1.00 44.50 93 PRO A N 1
ATOM 743 C CA . PRO A 1 93 ? 22.907 -6.877 -12.785 1.00 44.50 93 PRO A CA 1
ATOM 744 C C . PRO A 1 93 ? 21.664 -6.460 -12.017 1.00 44.50 93 PRO A C 1
ATOM 746 O O . PRO A 1 93 ? 21.582 -6.661 -10.802 1.00 44.50 93 PRO A O 1
ATOM 749 N N . THR A 1 94 ? 20.743 -5.770 -12.702 1.00 48.00 94 THR A N 1
ATOM 750 C CA . THR A 1 94 ? 19.426 -5.474 -12.149 1.00 48.00 94 THR A CA 1
ATOM 751 C C . THR A 1 94 ? 18.968 -6.811 -11.637 1.00 48.00 94 THR A C 1
ATOM 753 O O . THR A 1 94 ? 18.839 -7.722 -12.453 1.00 48.00 94 THR A O 1
ATOM 756 N N . ALA A 1 95 ? 18.861 -6.954 -10.311 1.00 46.62 95 ALA A N 1
ATOM 757 C CA . ALA A 1 95 ? 18.528 -8.223 -9.697 1.00 46.62 95 ALA A CA 1
ATOM 758 C C . ALA A 1 95 ? 17.288 -8.715 -10.431 1.00 46.62 95 ALA A C 1
ATOM 760 O O . ALA A 1 95 ? 16.212 -8.119 -10.281 1.00 46.62 95 ALA A O 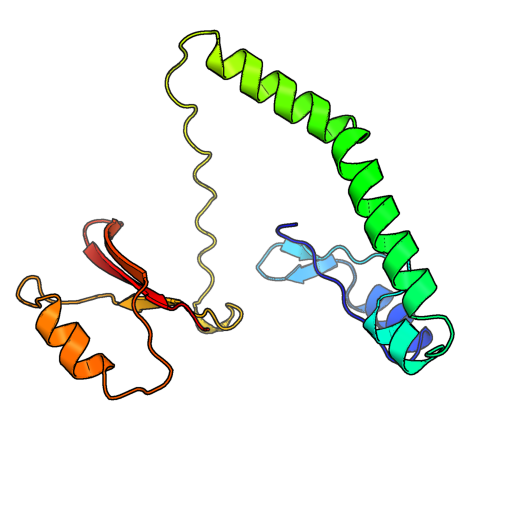1
ATOM 761 N N . LYS A 1 96 ? 17.471 -9.705 -11.318 1.00 48.09 96 LYS A N 1
ATOM 762 C CA . LYS A 1 96 ? 16.375 -10.316 -12.046 1.00 48.09 96 LYS A CA 1
ATOM 763 C C . LYS A 1 96 ? 15.569 -10.922 -10.927 1.00 48.09 96 LYS A C 1
ATOM 765 O O . LYS A 1 96 ? 15.995 -11.869 -10.270 1.00 48.09 96 LYS A O 1
ATOM 770 N N . ARG A 1 97 ? 14.473 -10.246 -10.594 1.00 51.81 97 ARG A N 1
ATOM 771 C CA . ARG A 1 97 ? 13.530 -10.770 -9.624 1.00 51.81 97 ARG A CA 1
ATOM 772 C C . ARG A 1 97 ? 13.183 -12.159 -10.135 1.00 51.81 97 ARG A C 1
ATOM 774 O O . ARG A 1 97 ? 13.015 -12.280 -11.351 1.00 51.81 97 ARG A O 1
ATOM 781 N N . PRO A 1 98 ? 13.073 -13.169 -9.260 1.00 44.28 98 PRO A N 1
ATOM 782 C CA . PRO A 1 98 ? 12.432 -14.398 -9.685 1.00 44.28 98 PRO A CA 1
ATOM 783 C C . PRO A 1 98 ? 11.115 -13.960 -10.317 1.00 44.28 98 PRO A C 1
ATOM 785 O O . PRO A 1 98 ? 10.351 -13.221 -9.679 1.00 44.28 98 PRO A O 1
ATOM 788 N N . ALA A 1 99 ? 10.947 -14.258 -11.607 1.00 51.28 99 ALA A N 1
ATOM 789 C CA . ALA A 1 99 ? 9.700 -14.020 -12.296 1.00 51.28 99 ALA A CA 1
ATOM 790 C C . ALA A 1 99 ? 8.680 -14.789 -11.471 1.00 51.28 99 ALA A C 1
ATOM 792 O O . ALA A 1 99 ? 8.702 -16.016 -11.429 1.00 51.28 99 ALA A O 1
ATOM 793 N N . VAL A 1 100 ? 7.896 -14.066 -10.673 1.0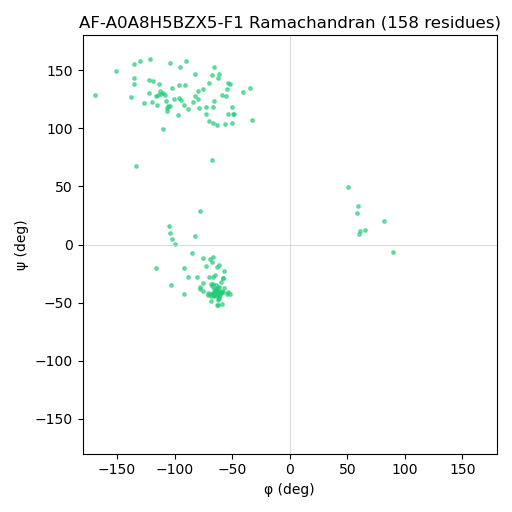0 51.69 100 VAL A N 1
ATOM 794 C CA . VAL A 1 100 ? 6.801 -14.695 -9.963 1.00 51.69 100 VAL A CA 1
ATOM 795 C C . VAL A 1 100 ? 5.875 -15.097 -11.094 1.00 51.69 100 VAL A C 1
ATOM 797 O O . VAL A 1 100 ? 5.281 -14.220 -11.718 1.00 51.69 100 VAL A O 1
ATOM 800 N N . GLN A 1 101 ? 5.859 -16.388 -11.418 1.00 55.91 101 GLN A N 1
ATOM 801 C CA . GLN A 1 101 ? 4.919 -16.992 -12.351 1.00 55.91 101 GLN A CA 1
ATOM 802 C C . GLN A 1 101 ? 3.543 -16.922 -11.684 1.00 55.91 101 GLN A C 1
ATOM 804 O O . GLN A 1 101 ? 3.055 -17.884 -11.104 1.00 55.91 101 GLN A O 1
ATOM 809 N N . MET A 1 102 ? 2.979 -15.718 -11.631 1.00 58.56 102 MET A N 1
ATOM 810 C CA . MET A 1 102 ? 1.581 -15.522 -11.298 1.00 58.56 102 MET A CA 1
ATOM 811 C C . MET A 1 102 ? 0.798 -15.759 -12.582 1.00 58.56 102 MET A C 1
ATOM 813 O O . MET A 1 102 ? 1.132 -15.136 -13.590 1.00 58.56 102 MET A O 1
ATOM 817 N N . PRO A 1 103 ? -0.227 -16.621 -12.556 1.00 66.69 103 PRO A N 1
ATOM 818 C CA . PRO A 1 103 ? -1.226 -16.632 -13.608 1.00 66.69 103 PRO A CA 1
ATOM 819 C C . PRO A 1 103 ? -1.812 -15.224 -13.758 1.00 66.69 103 PRO A C 1
ATOM 821 O O . PRO A 1 103 ? -2.148 -14.585 -12.754 1.00 66.69 103 PRO A O 1
ATOM 824 N N . ASP A 1 104 ? -1.925 -14.744 -14.998 1.00 61.59 104 ASP A N 1
ATOM 825 C CA . ASP A 1 104 ? -2.395 -13.385 -15.309 1.00 61.59 104 ASP A CA 1
ATOM 826 C C . ASP A 1 104 ? -3.796 -13.095 -14.736 1.00 61.59 104 ASP A C 1
ATOM 828 O O . ASP A 1 104 ? -4.116 -11.945 -14.444 1.00 61.59 104 ASP A O 1
ATOM 832 N N . GLU A 1 105 ? -4.590 -14.139 -14.479 1.00 67.69 105 GLU A N 1
ATOM 833 C CA . GLU A 1 105 ? -5.918 -14.087 -13.854 1.00 67.69 105 GLU A CA 1
ATOM 834 C C . GLU A 1 105 ? -5.925 -13.446 -12.453 1.00 67.69 105 GLU A C 1
ATOM 836 O O . GLU A 1 105 ? -6.905 -12.818 -12.055 1.00 67.69 105 GLU A O 1
ATOM 841 N N . TYR A 1 106 ? -4.817 -13.544 -11.711 1.00 61.81 106 TYR A N 1
ATOM 842 C CA . TYR A 1 106 ? -4.696 -13.000 -10.354 1.00 61.81 106 TYR A CA 1
ATOM 843 C C . TYR A 1 106 ? -3.972 -11.649 -10.296 1.00 61.81 106 TYR A C 1
ATOM 845 O O . TYR A 1 106 ? -3.784 -11.079 -9.211 1.00 61.81 106 TYR A O 1
ATOM 853 N N . LEU A 1 107 ? -3.543 -11.117 -11.445 1.00 64.00 107 LEU A N 1
ATOM 854 C CA . LEU A 1 107 ? -2.966 -9.784 -11.509 1.00 64.00 107 LEU A CA 1
ATOM 855 C C . LEU A 1 107 ? -4.083 -8.739 -11.400 1.00 64.00 107 LEU A C 1
ATOM 857 O O . LEU A 1 107 ? -5.088 -8.825 -12.105 1.00 64.00 107 LEU A O 1
ATOM 861 N N . PRO A 1 108 ? -3.915 -7.702 -10.559 1.00 66.38 108 PRO A N 1
ATOM 862 C CA . PRO A 1 108 ? -4.809 -6.555 -10.587 1.00 66.38 108 PRO A CA 1
ATOM 863 C C . PRO A 1 108 ? -4.922 -6.023 -12.024 1.00 66.38 108 PRO A C 1
ATOM 865 O O . PRO A 1 108 ? -3.882 -5.933 -12.688 1.00 66.38 108 PRO A O 1
ATOM 868 N N . PRO A 1 109 ? -6.126 -5.643 -12.495 1.00 73.62 109 PRO A N 1
ATOM 869 C CA . PRO A 1 109 ? -6.343 -5.221 -13.874 1.00 73.62 109 PRO A CA 1
ATOM 870 C C . PRO A 1 109 ? -5.304 -4.190 -14.324 1.00 73.62 109 PRO A C 1
ATOM 872 O O . PRO A 1 109 ? -5.257 -3.062 -13.820 1.00 73.62 109 PRO A O 1
ATOM 875 N N . ASN A 1 110 ? -4.441 -4.592 -15.258 1.00 66.75 110 ASN A N 1
ATOM 876 C CA . ASN A 1 110 ? -3.406 -3.727 -15.802 1.00 66.75 110 ASN A CA 1
ATOM 877 C C . ASN A 1 110 ? -3.938 -2.994 -17.027 1.00 66.75 110 ASN A C 1
ATOM 879 O O . ASN A 1 110 ? -4.549 -3.574 -17.916 1.00 66.75 110 ASN A O 1
ATOM 883 N N . LYS A 1 111 ? -3.618 -1.704 -17.115 1.00 70.00 111 LYS A N 1
ATOM 884 C CA . LYS A 1 111 ? -3.890 -0.873 -18.296 1.00 70.00 111 LYS A CA 1
ATOM 885 C C . LYS A 1 111 ? -2.865 -1.132 -19.412 1.00 70.00 111 LYS A C 1
ATOM 887 O O . LYS A 1 111 ? -2.486 -0.222 -20.128 1.00 70.00 111 LYS A O 1
ATOM 892 N N . ILE A 1 112 ? -2.309 -2.334 -19.487 1.00 69.94 112 ILE A N 1
ATOM 893 C CA . ILE A 1 112 ? -1.271 -2.732 -20.442 1.00 69.94 112 ILE A CA 1
ATOM 894 C C . ILE A 1 112 ? -1.672 -4.120 -20.910 1.00 69.94 112 ILE A C 1
ATOM 896 O O . ILE A 1 112 ? -1.899 -4.993 -20.075 1.00 69.94 112 ILE A O 1
ATOM 900 N N . LEU A 1 113 ? -1.753 -4.306 -22.222 1.00 72.56 113 LEU A N 1
ATOM 901 C CA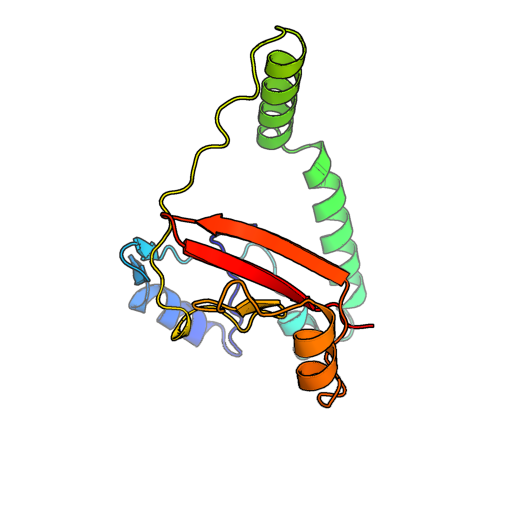 . LEU A 1 113 ? -2.010 -5.604 -22.830 1.00 72.56 113 LEU A CA 1
ATOM 902 C C . LEU A 1 113 ? -0.678 -6.136 -23.343 1.00 72.56 113 LEU A C 1
ATOM 904 O O . LEU A 1 113 ? 0.122 -5.425 -23.961 1.00 72.56 113 LEU A O 1
ATOM 908 N N . PHE A 1 114 ? -0.446 -7.406 -23.055 1.00 70.62 114 PHE A N 1
ATOM 909 C CA . PHE A 1 114 ? 0.681 -8.150 -23.577 1.00 70.62 114 PHE A CA 1
ATOM 910 C C . PHE A 1 114 ? 0.148 -9.052 -24.676 1.00 70.62 114 PHE A C 1
ATOM 912 O O . PHE A 1 114 ? -0.715 -9.888 -24.422 1.00 70.62 114 PHE A O 1
ATOM 919 N N . LEU A 1 115 ? 0.646 -8.862 -25.893 1.00 73.38 115 LEU A N 1
ATOM 920 C CA . LEU A 1 115 ? 0.326 -9.742 -27.003 1.00 73.38 115 LEU A CA 1
ATOM 921 C C . LEU A 1 115 ? 1.452 -10.768 -27.130 1.00 73.38 115 LEU A C 1
ATOM 923 O O . LEU A 1 115 ? 2.634 -10.417 -27.194 1.00 73.38 115 LEU A O 1
ATOM 927 N N . GLN A 1 116 ? 1.068 -12.038 -27.122 1.00 68.12 116 GLN A N 1
ATOM 928 C CA . GLN A 1 116 ? 1.957 -13.188 -27.269 1.00 68.12 116 GLN A CA 1
ATOM 929 C C . GLN A 1 116 ? 1.509 -13.990 -28.493 1.00 68.12 116 GLN A C 1
ATOM 931 O O . GLN A 1 116 ? 0.367 -13.851 -28.930 1.00 68.12 116 GLN A O 1
ATOM 936 N N . ASN A 1 117 ? 2.400 -14.817 -29.038 1.00 71.94 117 ASN A N 1
ATOM 937 C CA . ASN A 1 117 ? 2.117 -15.683 -30.190 1.00 71.94 117 ASN A CA 1
ATOM 938 C C . ASN A 1 117 ? 1.685 -14.924 -31.456 1.00 71.94 117 ASN A C 1
ATOM 940 O O . ASN A 1 117 ? 0.881 -15.420 -32.243 1.00 71.94 117 ASN A O 1
ATOM 944 N N . LEU A 1 118 ? 2.214 -13.715 -31.656 1.00 73.69 118 LEU A N 1
ATOM 945 C CA . LEU A 1 118 ? 2.013 -12.993 -32.906 1.00 73.69 118 LEU A CA 1
ATOM 946 C C . LEU A 1 118 ? 2.976 -13.530 -33.975 1.00 73.69 118 LEU A C 1
ATOM 948 O O . LEU A 1 118 ? 4.175 -13.645 -33.701 1.00 73.69 118 LEU A O 1
ATOM 952 N N . PRO A 1 119 ? 2.486 -13.830 -35.189 1.00 77.88 119 PRO A N 1
ATOM 953 C CA . PRO A 1 119 ? 3.358 -14.145 -36.308 1.00 77.88 119 PRO A CA 1
ATOM 954 C C . PRO A 1 119 ? 4.266 -12.953 -36.645 1.00 77.88 119 PRO A C 1
ATOM 956 O O . PRO A 1 119 ? 3.847 -11.799 -36.547 1.00 77.88 119 PRO A O 1
ATOM 959 N N . GLU A 1 120 ? 5.494 -13.224 -37.101 1.00 70.75 120 GLU A N 1
ATOM 960 C CA . GLU A 1 120 ? 6.475 -12.183 -37.470 1.00 70.75 120 GLU A CA 1
ATOM 961 C C . GLU A 1 120 ? 6.007 -11.279 -38.622 1.00 70.75 120 GLU A C 1
ATOM 963 O O . GLU A 1 120 ? 6.532 -10.185 -38.808 1.00 70.75 120 GLU A O 1
ATOM 968 N N . SER A 1 121 ? 4.997 -11.711 -39.378 1.00 77.88 121 SER A N 1
ATOM 969 C CA . SER A 1 121 ? 4.388 -10.942 -40.463 1.00 77.88 121 SER A CA 1
ATOM 970 C C . SER A 1 121 ? 3.465 -9.817 -39.988 1.00 77.88 121 SER A C 1
ATOM 972 O O . SER A 1 121 ? 3.030 -9.013 -40.812 1.00 77.88 121 SER A O 1
ATOM 974 N N . VAL A 1 122 ? 3.103 -9.775 -38.70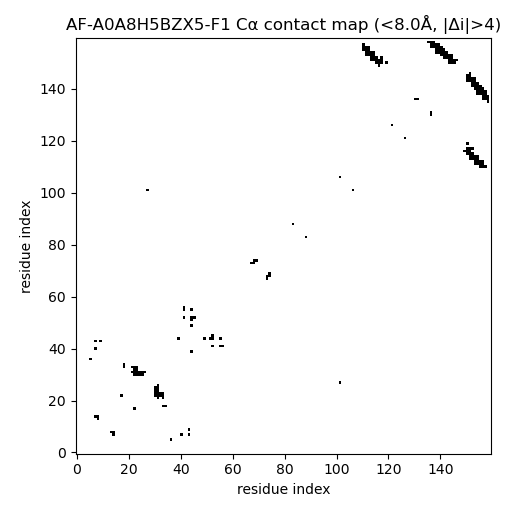0 1.00 77.12 122 VAL A N 1
ATOM 975 C CA . VAL A 1 122 ? 2.146 -8.791 -38.184 1.00 77.12 122 VAL A CA 1
ATOM 976 C C . VAL A 1 122 ? 2.833 -7.450 -37.976 1.00 77.12 122 VAL A C 1
ATOM 978 O O . VAL A 1 122 ? 3.742 -7.305 -37.157 1.00 77.12 122 VAL A O 1
ATOM 981 N N . THR A 1 123 ? 2.363 -6.444 -38.707 1.00 76.12 123 THR A N 1
ATOM 982 C CA . THR A 1 123 ? 2.884 -5.081 -38.623 1.00 76.12 123 THR A CA 1
ATOM 983 C C . THR A 1 123 ? 2.137 -4.254 -37.580 1.00 76.12 123 THR A C 1
ATOM 985 O O . THR A 1 123 ? 0.989 -4.524 -37.218 1.00 76.12 123 THR A O 1
ATOM 988 N N . LYS A 1 124 ? 2.796 -3.191 -37.109 1.00 74.19 124 LYS A N 1
ATOM 989 C CA . LYS A 1 124 ? 2.225 -2.215 -36.173 1.00 74.19 124 LYS A CA 1
ATOM 990 C C . LYS A 1 124 ? 0.876 -1.663 -36.654 1.00 74.19 124 LYS A C 1
ATOM 992 O O . LYS A 1 124 ? -0.054 -1.561 -35.860 1.00 74.19 124 LYS A O 1
ATOM 997 N N . ASP A 1 125 ? 0.758 -1.356 -37.942 1.00 76.62 125 ASP A N 1
ATOM 998 C CA . ASP A 1 125 ? -0.438 -0.720 -38.504 1.00 76.62 125 ASP A CA 1
ATOM 999 C C . ASP A 1 125 ? -1.658 -1.650 -38.500 1.00 76.62 125 ASP A C 1
ATOM 1001 O O . ASP A 1 125 ? -2.775 -1.204 -38.246 1.00 76.62 125 ASP A O 1
ATOM 1005 N N . GLN A 1 126 ? -1.445 -2.957 -38.698 1.00 80.31 126 GLN A N 1
ATOM 1006 C CA . GLN A 1 126 ? -2.509 -3.964 -38.614 1.00 80.31 126 GLN A CA 1
ATOM 1007 C C . GLN A 1 126 ? -3.047 -4.096 -37.188 1.00 80.31 126 GLN A C 1
ATOM 1009 O O . GLN A 1 126 ? -4.261 -4.156 -36.984 1.00 80.31 126 GLN A O 1
ATOM 1014 N N . LEU A 1 127 ? -2.149 -4.102 -36.196 1.00 77.44 127 LEU A N 1
ATOM 1015 C CA . LEU A 1 127 ? -2.545 -4.097 -34.790 1.00 77.44 127 LEU A CA 1
ATOM 1016 C C . LEU A 1 127 ? -3.311 -2.813 -34.473 1.00 77.44 127 LEU A C 1
ATOM 1018 O O . LEU A 1 127 ? -4.397 -2.883 -33.910 1.00 77.44 127 LEU A O 1
ATOM 1022 N N . ASN A 1 128 ? -2.810 -1.658 -34.907 1.00 73.75 128 ASN A N 1
ATOM 1023 C CA . ASN A 1 128 ? -3.461 -0.375 -34.665 1.00 73.75 128 ASN A CA 1
ATOM 1024 C C . ASN A 1 128 ? -4.874 -0.301 -35.263 1.00 73.75 128 ASN A C 1
ATOM 1026 O O . ASN A 1 128 ? -5.778 0.162 -34.571 1.00 73.75 128 ASN A O 1
ATOM 1030 N N . ALA A 1 129 ? -5.100 -0.815 -36.475 1.00 81.19 129 ALA A N 1
ATOM 1031 C CA . ALA A 1 129 ? -6.430 -0.855 -37.091 1.00 81.19 129 ALA A CA 1
ATOM 1032 C C . ALA A 1 129 ? -7.423 -1.756 -36.329 1.00 81.19 129 ALA A C 1
ATOM 1034 O O . ALA A 1 129 ? -8.586 -1.394 -36.150 1.00 81.19 129 ALA A O 1
ATOM 1035 N N . LEU A 1 130 ? -6.969 -2.912 -35.831 1.00 81.19 130 LEU A N 1
ATOM 1036 C CA . LEU A 1 130 ? -7.807 -3.819 -35.038 1.00 81.19 130 LEU A CA 1
ATOM 1037 C C . LEU A 1 130 ? -8.179 -3.211 -33.680 1.00 81.19 130 LEU A C 1
ATOM 1039 O O . LEU A 1 130 ? -9.265 -3.423 -33.147 1.00 81.19 130 LEU A O 1
ATOM 1043 N N . PHE A 1 131 ? -7.250 -2.458 -33.105 1.00 76.38 131 PHE A N 1
ATOM 1044 C CA . PHE A 1 131 ? -7.339 -1.937 -31.753 1.00 76.38 131 PHE A CA 1
ATOM 1045 C C . PHE A 1 131 ? -7.974 -0.534 -31.691 1.00 76.38 131 PHE A C 1
ATOM 1047 O O . PHE A 1 131 ? -8.558 -0.178 -30.666 1.00 76.38 131 PHE A O 1
ATOM 1054 N N . SER A 1 132 ? -7.995 0.218 -32.798 1.00 74.50 132 SER A N 1
ATOM 1055 C CA . SER A 1 132 ? -8.656 1.529 -32.897 1.00 74.50 132 SER A CA 1
ATOM 1056 C C . SER A 1 132 ? -10.174 1.489 -32.708 1.00 74.50 132 SER A C 1
ATOM 1058 O O . SER A 1 132 ? -10.773 2.509 -32.379 1.00 74.50 132 SER A O 1
ATOM 1060 N N . GLN A 1 133 ? -10.810 0.322 -32.870 1.00 78.56 133 GLN A N 1
ATOM 1061 C CA . GLN A 1 133 ? -12.247 0.157 -32.616 1.00 78.56 133 GLN A CA 1
ATOM 1062 C C . GLN A 1 133 ? -12.619 0.307 -31.129 1.00 78.56 133 GLN A C 1
ATOM 1064 O O . GLN A 1 133 ? -13.793 0.466 -30.796 1.00 78.56 133 GLN A O 1
ATOM 1069 N N . TYR A 1 134 ? -11.636 0.253 -30.222 1.00 77.94 134 TYR A N 1
ATOM 1070 C CA . TYR A 1 134 ? -11.861 0.371 -28.787 1.00 77.94 134 TYR A CA 1
ATOM 1071 C C . TYR A 1 13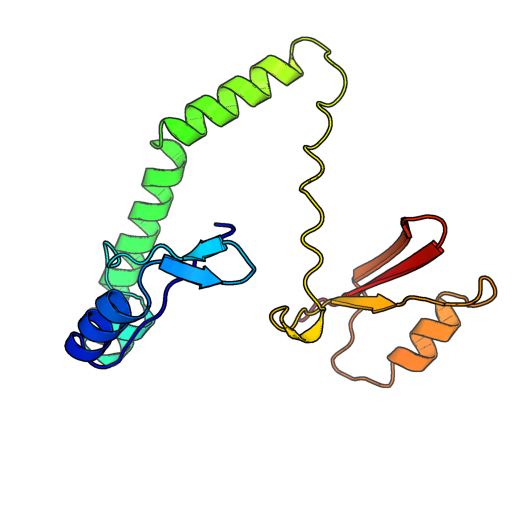4 ? -11.606 1.814 -28.312 1.00 77.94 134 TYR A C 1
ATOM 1073 O O . TYR A 1 134 ? -10.457 2.245 -28.234 1.00 77.94 134 TYR A O 1
ATOM 1081 N N . PRO A 1 135 ? -12.645 2.566 -27.899 1.00 66.88 135 PRO A N 1
ATOM 1082 C CA . PRO A 1 135 ? -12.551 4.011 -27.641 1.00 66.88 135 PRO A CA 1
ATOM 1083 C C . PRO A 1 135 ? -11.670 4.411 -26.441 1.00 66.88 135 PRO A C 1
ATOM 1085 O O . PRO A 1 135 ? -11.364 5.585 -26.264 1.00 66.88 135 PRO A O 1
ATOM 1088 N N . ASN A 1 136 ? -11.253 3.455 -25.603 1.00 64.94 136 ASN A N 1
ATOM 1089 C CA . ASN A 1 136 ? -10.417 3.691 -24.415 1.00 64.94 136 ASN A CA 1
ATOM 1090 C C . ASN A 1 136 ? -8.955 3.259 -24.604 1.00 64.94 136 ASN A C 1
ATOM 1092 O O . ASN A 1 136 ? -8.229 3.075 -23.623 1.00 64.94 136 ASN A O 1
ATOM 1096 N N . LEU A 1 137 ? -8.544 3.049 -25.850 1.00 61.06 137 LEU A N 1
ATOM 1097 C CA . LEU A 1 137 ? -7.280 2.433 -26.194 1.00 61.06 137 LEU A CA 1
ATOM 1098 C C . LEU A 1 137 ? -6.330 3.472 -26.814 1.00 61.06 137 LEU A C 1
ATOM 1100 O O . LEU A 1 137 ? -6.454 3.814 -27.984 1.00 61.06 137 LEU A O 1
ATOM 1104 N N . TYR A 1 138 ? -5.398 4.000 -26.015 1.00 58.59 138 TYR A N 1
ATOM 1105 C CA . TYR A 1 138 ? -4.408 4.996 -26.454 1.00 58.59 138 TYR A CA 1
ATOM 1106 C C . TYR A 1 138 ? -2.992 4.428 -26.399 1.00 58.59 138 TYR A C 1
ATOM 1108 O O . TYR A 1 138 ? -2.581 3.903 -25.367 1.00 58.59 138 TYR A O 1
ATOM 1116 N N . GLU A 1 139 ? -2.252 4.544 -27.498 1.00 60.62 139 GLU A N 1
ATOM 1117 C CA . GLU A 1 139 ? -0.885 4.040 -27.646 1.00 60.62 139 GLU A CA 1
ATOM 1118 C C . GLU A 1 139 ? 0.130 5.052 -27.088 1.00 60.62 139 GLU A C 1
ATOM 1120 O O . GLU A 1 139 ? 0.169 6.185 -27.557 1.00 60.62 139 GLU A O 1
ATOM 1125 N N . ASP A 1 140 ? 0.966 4.647 -26.123 1.00 48.84 140 ASP A N 1
ATOM 1126 C CA . ASP A 1 140 ? 2.117 5.468 -25.685 1.00 48.84 140 ASP A CA 1
ATOM 1127 C C . ASP A 1 140 ? 3.472 4.789 -25.958 1.00 48.84 140 ASP A C 1
ATOM 1129 O O . ASP A 1 140 ? 4.493 5.466 -26.042 1.00 48.84 140 ASP A O 1
ATOM 1133 N N . ALA A 1 141 ? 3.508 3.458 -26.147 1.00 54.00 141 ALA A N 1
ATOM 1134 C CA . ALA A 1 141 ? 4.679 2.770 -26.698 1.00 54.00 141 ALA A CA 1
ATOM 1135 C C . ALA A 1 141 ? 4.425 1.296 -27.067 1.00 54.00 141 ALA A C 1
ATOM 1137 O O . ALA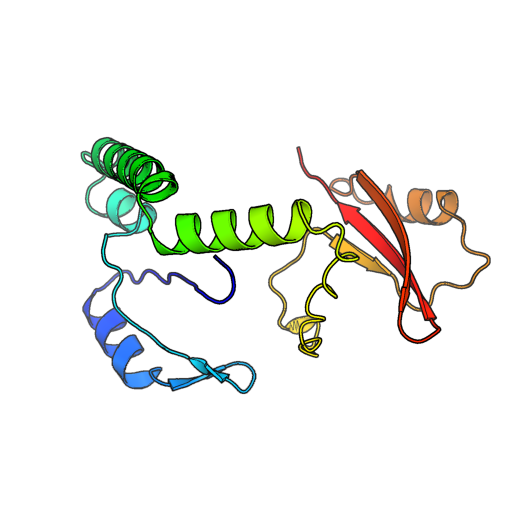 A 1 141 ? 4.027 0.494 -26.210 1.00 54.00 141 ALA A O 1
ATOM 1138 N N . LEU A 1 142 ? 4.795 0.933 -28.298 1.00 56.25 142 LEU A N 1
ATOM 1139 C CA . LEU A 1 142 ? 5.032 -0.439 -28.751 1.00 56.25 142 LEU A CA 1
ATOM 1140 C C . LEU A 1 142 ? 6.493 -0.815 -28.485 1.00 56.25 142 LEU A C 1
ATOM 1142 O O . LEU A 1 142 ? 7.406 -0.212 -29.044 1.00 56.25 142 LEU A O 1
ATOM 1146 N N . HIS A 1 143 ? 6.715 -1.810 -27.627 1.00 57.97 143 HIS A N 1
ATOM 1147 C CA . HIS A 1 143 ? 8.048 -2.367 -27.398 1.00 57.97 143 HIS A CA 1
ATOM 1148 C C . HIS A 1 143 ? 8.077 -3.821 -27.855 1.00 57.97 143 HIS A C 1
ATOM 1150 O O . HIS A 1 143 ? 7.343 -4.654 -27.316 1.00 57.97 143 HIS A O 1
ATOM 1156 N N . ASN A 1 144 ? 8.955 -4.113 -28.812 1.00 59.50 144 ASN A N 1
ATOM 1157 C CA . ASN A 1 144 ? 9.290 -5.476 -29.204 1.00 59.50 144 ASN A CA 1
ATOM 1158 C C . ASN A 1 144 ? 10.286 -6.033 -28.188 1.00 59.50 144 ASN A C 1
ATOM 1160 O O . ASN A 1 144 ? 11.325 -5.422 -27.936 1.00 59.50 144 ASN A O 1
ATOM 1164 N N . TYR A 1 145 ? 9.978 -7.179 -27.593 1.00 55.50 145 TYR A N 1
ATOM 1165 C CA . TYR A 1 145 ? 10.896 -7.866 -26.696 1.00 55.50 145 TYR A CA 1
ATOM 1166 C C . TYR A 1 145 ? 10.923 -9.355 -27.020 1.00 55.50 145 TYR A C 1
ATOM 1168 O O . TYR A 1 145 ? 9.893 -9.974 -27.266 1.00 55.50 145 TYR A O 1
ATOM 1176 N N . LYS A 1 146 ? 12.125 -9.934 -27.007 1.00 51.16 146 LYS A N 1
ATOM 1177 C CA . LYS A 1 146 ? 12.308 -11.386 -27.010 1.00 51.16 146 LYS A CA 1
ATOM 1178 C C . LYS A 1 146 ? 12.399 -11.853 -25.563 1.00 51.16 146 LYS A C 1
ATOM 1180 O O . LYS A 1 146 ? 13.276 -11.400 -24.826 1.00 51.16 146 LYS A O 1
ATOM 1185 N N . LEU A 1 147 ? 11.481 -12.719 -25.150 1.00 49.34 147 LEU A N 1
ATOM 1186 C CA . LEU A 1 147 ? 11.475 -13.357 -23.832 1.00 49.34 147 LEU A CA 1
ATOM 1187 C C . LEU A 1 147 ? 11.381 -14.866 -24.073 1.00 49.34 147 LEU A C 1
ATOM 1189 O O . LEU A 1 147 ? 10.469 -15.312 -24.758 1.00 49.34 147 LEU A O 1
ATOM 1193 N N . ASP A 1 148 ? 12.366 -15.618 -23.579 1.00 49.75 148 ASP A N 1
ATOM 1194 C CA . ASP A 1 148 ? 12.453 -17.084 -23.694 1.00 49.75 148 ASP A CA 1
ATOM 1195 C C . ASP A 1 148 ? 12.472 -17.642 -25.136 1.00 49.75 148 ASP A C 1
ATOM 1197 O O . ASP A 1 148 ? 12.094 -18.780 -25.380 1.00 49.75 148 ASP A O 1
ATOM 1201 N N . GLY A 1 149 ? 12.953 -16.850 -26.102 1.00 57.22 149 GLY A N 1
ATOM 1202 C CA . GLY A 1 149 ? 13.015 -17.234 -27.522 1.00 57.22 149 GLY A CA 1
ATOM 1203 C C . GLY A 1 149 ? 11.762 -16.877 -28.328 1.00 57.22 149 GLY A C 1
ATOM 1204 O O . GLY A 1 149 ? 11.788 -16.965 -29.551 1.00 57.22 149 GLY A O 1
ATOM 1205 N N . GLU A 1 150 ? 10.707 -16.390 -27.672 1.00 56.72 150 GLU A N 1
ATOM 1206 C CA . GLU A 1 150 ? 9.465 -15.959 -28.314 1.00 56.72 150 GLU A CA 1
ATOM 1207 C C . GLU A 1 150 ? 9.457 -14.444 -28.558 1.00 56.72 150 GLU A C 1
ATOM 1209 O O . GLU A 1 150 ? 9.835 -13.649 -27.686 1.00 56.72 150 GLU A O 1
ATOM 1214 N N . ASN A 1 151 ? 8.985 -14.028 -29.739 1.00 56.38 151 ASN A N 1
ATOM 1215 C CA . ASN A 1 151 ? 8.696 -12.625 -30.025 1.00 56.38 151 ASN A CA 1
ATOM 1216 C C . ASN A 1 151 ? 7.428 -12.216 -29.271 1.00 56.38 151 ASN A C 1
ATOM 1218 O O . ASN A 1 151 ? 6.344 -12.750 -29.509 1.00 56.38 151 ASN A O 1
ATOM 1222 N N . LYS A 1 152 ? 7.556 -11.248 -28.366 1.00 59.53 152 LYS A N 1
ATOM 1223 C CA . LYS A 1 152 ? 6.434 -10.700 -27.610 1.00 59.53 152 LYS A CA 1
ATOM 1224 C C . LYS A 1 152 ? 6.336 -9.201 -27.851 1.00 59.53 152 LYS A C 1
ATOM 1226 O O . LYS A 1 152 ? 7.341 -8.491 -27.948 1.00 59.53 152 LYS A O 1
ATOM 1231 N N . ILE A 1 153 ? 5.103 -8.715 -27.946 1.00 62.88 153 ILE A N 1
ATOM 1232 C CA . ILE A 1 153 ? 4.812 -7.305 -28.198 1.00 62.88 153 ILE A CA 1
ATOM 1233 C C . ILE A 1 153 ? 4.086 -6.737 -26.986 1.00 62.88 153 ILE A C 1
ATOM 1235 O O . ILE A 1 153 ? 3.109 -7.299 -26.486 1.00 62.88 153 ILE A O 1
ATOM 1239 N N . LYS A 1 154 ? 4.604 -5.626 -26.458 1.00 58.25 154 LYS A N 1
ATOM 1240 C CA . LYS A 1 154 ? 4.017 -4.942 -25.306 1.00 58.25 154 LYS A CA 1
ATOM 1241 C C . LYS A 1 154 ? 3.342 -3.694 -25.821 1.00 58.25 154 LYS A C 1
ATOM 1243 O O . LYS A 1 154 ? 4.028 -2.814 -26.338 1.00 58.25 154 LYS A O 1
ATOM 1248 N N . ILE A 1 155 ? 2.035 -3.609 -25.604 1.00 61.88 155 ILE A N 1
ATOM 1249 C CA . ILE A 1 155 ? 1.256 -2.415 -25.903 1.00 61.88 155 ILE A CA 1
ATOM 1250 C C . ILE A 1 155 ? 0.905 -1.742 -24.579 1.00 61.88 155 ILE A C 1
ATOM 1252 O O . ILE A 1 155 ? 0.225 -2.311 -23.722 1.00 61.88 155 ILE A O 1
ATOM 1256 N N . THR A 1 156 ? 1.432 -0.536 -24.378 1.00 51.81 156 THR A N 1
ATOM 1257 C CA . THR A 1 156 ? 1.181 0.258 -23.168 1.00 51.81 156 THR A CA 1
ATOM 1258 C C . THR A 1 156 ? 0.028 1.222 -23.419 1.00 51.81 156 THR A C 1
ATOM 1260 O O . THR A 1 156 ? 0.133 2.023 -24.348 1.00 51.81 156 THR A O 1
ATOM 1263 N N . PHE A 1 157 ? -1.023 1.180 -22.581 1.00 58.19 157 PHE A N 1
ATOM 1264 C CA . PHE A 1 157 ? -2.148 2.116 -22.677 1.00 58.19 157 PHE A CA 1
ATOM 1265 C C . PHE A 1 157 ? -2.059 3.240 -21.649 1.00 58.19 157 PHE A C 1
ATOM 1267 O O . PHE A 1 157 ? -1.993 3.002 -20.438 1.00 58.19 157 PHE A O 1
ATOM 1274 N N . ALA A 1 158 ? -2.105 4.479 -22.130 1.00 44.31 158 ALA A N 1
ATOM 1275 C CA . ALA A 1 158 ? -2.310 5.659 -21.298 1.00 44.31 158 ALA A CA 1
ATOM 1276 C C . ALA A 1 158 ? -3.799 6.047 -21.293 1.00 44.31 158 ALA A C 1
ATOM 1278 O O . ALA A 1 158 ? -4.536 5.752 -22.226 1.00 44.31 158 ALA A O 1
ATOM 1279 N N . ARG A 1 159 ? -4.273 6.700 -20.228 1.00 43.25 159 ARG A N 1
ATOM 1280 C CA . ARG A 1 159 ? -5.582 7.376 -20.206 1.00 43.25 159 ARG A CA 1
ATOM 1281 C C . ARG A 1 159 ? -5.314 8.862 -19.956 1.00 43.25 159 ARG A C 1
ATOM 1283 O O . ARG A 1 159 ? -4.435 9.155 -19.144 1.00 43.25 159 ARG A O 1
ATOM 1290 N N . LYS A 1 160 ? -6.054 9.749 -20.632 1.00 41.12 160 LYS A N 1
ATOM 1291 C CA . LYS A 1 160 ? -6.237 11.138 -20.180 1.00 41.12 160 LYS A CA 1
ATOM 1292 C C . LYS A 1 160 ? -6.823 11.158 -18.767 1.00 41.12 160 LYS A C 1
ATOM 1294 O O . LYS A 1 160 ? -7.614 10.235 -18.450 1.00 41.12 160 LYS A O 1
#

Radius of gyration: 22.41 Å; Cα contacts (8 Å, |Δi|>4): 110; chains: 1; bounding box: 50×38×56 Å

pLDDT: mean 74.37, std 15.56, range [41.12, 96.38]

InterPro domains:
  IPR000504 RNA recognition motif domain [PS50102] (1-39)
  IPR012677 Nucleotide-binding alpha-beta plait domain superfamily [G3DSA:3.30.70.330] (1-66)
  IPR012677 Nucleotide-binding alpha-beta plait domain superfamily [G3DSA:3.30.70.330] (99-139)
  IPR035979 RNA-binding domain superfamily [SSF54928] (2-144)
  IPR045164 RN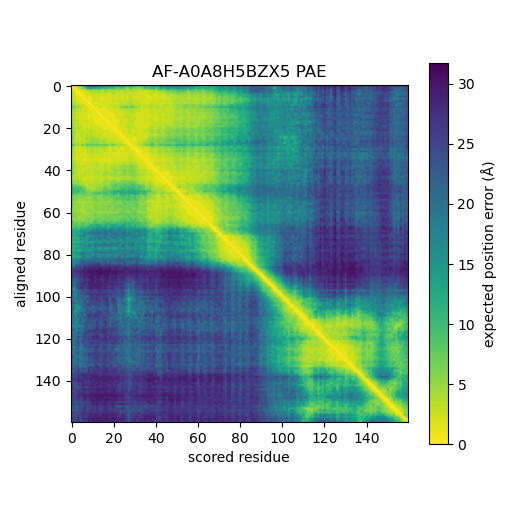A-binding region-containing protein RBM41/RNPC3 [PTHR16105] (1-41)

Nearest PDB structures (foldseek):
  6ip8-assembly1_2R  TM=6.410E-01  e=5.157E-01  Homo sapiens
  2b56-assembly1_A  TM=4.877E-01  e=1.822E+00  Trypanosoma brucei
  2b4v-assembly1_A  TM=4.930E-01  e=3.785E+00  Trypanosoma brucei
  8eti-assembly1_N  TM=3.013E-01  e=1.307E+00  Schizosaccharomyces pombe
  6dzs-assembly1_A  TM=3.711E-01  e=2.715E+00  Mycolicibacterium hassiacum DSM 44199

Mean predicted aligned error: 16.47 Å